Protein AF-A0A7C5NGB3-F1 (afdb_monomer_lite)

Radius of gyration: 11.55 Å; chains: 1; bounding box: 36×22×29 Å

Secondary structure (DSSP, 8-state):
-EEEEEHHHHHHHHHH--SS-SEEE---GGG----SHHHHHHHHHHHHHHHHH--S-EEEETT---SEEEES---

Sequence (75 aa):
VCFMIGGVPFNLAKEVRKDKERYTVLKDPEDYNVEGAKIKAGLNIYKAIKDATGCDEYVFDWDANFTIGFLLGLK

Foldseek 3Di:
DKEWEAALVVVQQVVQPDDPDQKGWGDQLVVDDDDDPRNVVVSVVVNVCCVVLVDPIYMYGPPDPDNGDMDPDDD

Structure (mmCIF, N/CA/C/O backbone):
data_AF-A0A7C5NGB3-F1
#
_entry.id   AF-A0A7C5NGB3-F1
#
loop_
_atom_site.group_PDB
_atom_site.id
_atom_site.type_symbol
_atom_site.label_atom_id
_atom_site.label_alt_id
_atom_site.label_comp_id
_atom_site.label_asym_id
_atom_site.label_entity_id
_atom_site.label_seq_id
_atom_site.pdbx_PDB_ins_code
_atom_site.Cartn_x
_atom_site.Cartn_y
_atom_site.Cartn_z
_atom_site.occupancy
_atom_site.B_iso_or_equiv
_atom_site.auth_seq_id
_atom_site.auth_comp_id
_atom_site.auth_asym_id
_atom_site.auth_atom_id
_atom_site.pdbx_PDB_model_num
ATOM 1 N N . VAL A 1 1 ? -13.094 -2.362 3.325 1.00 78.94 1 VAL A N 1
ATOM 2 C CA . VAL A 1 1 ? -12.180 -2.204 2.169 1.00 78.94 1 VAL A CA 1
ATOM 3 C C . VAL A 1 1 ? -11.601 -0.798 2.193 1.00 78.94 1 VAL A C 1
ATOM 5 O O . VAL A 1 1 ? -12.370 0.155 2.187 1.00 78.94 1 VAL A O 1
ATOM 8 N N . CYS A 1 2 ? -10.278 -0.669 2.267 1.00 83.94 2 CYS A N 1
ATOM 9 C CA . CYS A 1 2 ? -9.559 0.605 2.253 1.00 83.94 2 CYS A CA 1
ATOM 10 C C . CYS A 1 2 ? -8.791 0.736 0.934 1.00 83.94 2 CYS A C 1
ATOM 12 O O . CYS A 1 2 ? -8.006 -0.150 0.593 1.00 83.94 2 CYS A O 1
ATOM 14 N N . PHE A 1 3 ? -9.002 1.821 0.187 1.00 85.88 3 PHE A N 1
ATOM 15 C CA . PHE A 1 3 ? -8.236 2.046 -1.038 1.00 85.88 3 PHE A CA 1
ATOM 16 C C . PHE A 1 3 ? -6.951 2.802 -0.728 1.00 85.88 3 PHE A C 1
ATOM 18 O O . PHE A 1 3 ? -6.989 3.873 -0.128 1.00 85.88 3 PHE A O 1
ATOM 25 N N . MET A 1 4 ? -5.830 2.258 -1.181 1.00 85.00 4 MET A N 1
ATOM 26 C CA . MET A 1 4 ? -4.497 2.830 -1.060 1.00 85.00 4 MET A CA 1
ATOM 27 C C . MET A 1 4 ? -4.091 3.404 -2.415 1.00 85.00 4 MET A C 1
ATOM 29 O O . MET A 1 4 ? -4.181 2.714 -3.427 1.00 85.00 4 MET A O 1
ATOM 33 N N . ILE A 1 5 ? -3.648 4.660 -2.459 1.00 84.19 5 ILE A N 1
ATOM 34 C CA . ILE A 1 5 ? -3.357 5.347 -3.722 1.00 84.19 5 ILE A CA 1
ATOM 35 C C . ILE A 1 5 ? -1.977 6.004 -3.659 1.00 84.19 5 ILE A C 1
ATOM 37 O O . ILE A 1 5 ? -1.625 6.669 -2.681 1.00 84.19 5 ILE A O 1
ATOM 41 N N . GLY A 1 6 ? -1.207 5.841 -4.737 1.00 81.31 6 GLY A N 1
ATOM 42 C CA . GLY A 1 6 ? 0.101 6.467 -4.917 1.00 81.31 6 GLY A CA 1
ATOM 43 C C . GLY A 1 6 ? 1.180 5.994 -3.933 1.00 81.31 6 GLY A C 1
ATOM 44 O O . GLY A 1 6 ? 1.013 5.031 -3.187 1.00 81.31 6 GLY A O 1
ATOM 45 N N . GLY A 1 7 ? 2.330 6.672 -3.948 1.00 84.44 7 GLY A N 1
ATOM 46 C CA . GLY A 1 7 ? 3.403 6.489 -2.964 1.00 84.44 7 GLY A CA 1
ATOM 47 C C . GLY A 1 7 ? 3.987 5.071 -2.853 1.00 84.44 7 GLY A C 1
ATOM 48 O O . GLY A 1 7 ? 4.292 4.417 -3.845 1.00 84.44 7 GLY A O 1
ATOM 49 N N . VAL A 1 8 ? 4.219 4.619 -1.617 1.00 87.25 8 VAL A N 1
ATOM 50 C CA . VAL A 1 8 ? 4.746 3.273 -1.325 1.00 87.25 8 VAL A CA 1
ATOM 51 C C . VAL A 1 8 ? 3.761 2.149 -1.680 1.00 87.25 8 VAL A C 1
ATOM 53 O O . VAL A 1 8 ? 4.235 1.159 -2.235 1.00 87.25 8 VAL A O 1
ATOM 56 N N . PRO A 1 9 ? 2.432 2.287 -1.482 1.00 87.50 9 PRO A N 1
ATOM 57 C CA . PRO A 1 9 ? 1.458 1.315 -1.979 1.00 87.50 9 PRO A CA 1
ATOM 58 C C . PRO A 1 9 ? 1.620 0.941 -3.457 1.00 87.50 9 PRO A C 1
ATOM 60 O O . PRO A 1 9 ? 1.460 -0.226 -3.786 1.00 87.50 9 PRO A O 1
ATOM 63 N N . PHE A 1 10 ? 2.030 1.871 -4.329 1.00 88.31 10 PHE A N 1
ATOM 64 C CA . PHE A 1 10 ? 2.338 1.560 -5.735 1.00 88.31 10 PHE A CA 1
ATOM 65 C C . PHE A 1 10 ? 3.461 0.521 -5.875 1.00 88.31 10 PHE A C 1
ATOM 67 O O . PHE A 1 10 ? 3.361 -0.413 -6.669 1.00 88.31 10 PHE A O 1
ATOM 74 N N . ASN A 1 11 ? 4.532 0.666 -5.090 1.00 88.06 11 ASN A N 1
ATOM 75 C CA . ASN A 1 11 ? 5.652 -0.274 -5.113 1.00 88.06 11 ASN A CA 1
ATOM 76 C C . ASN A 1 11 ? 5.229 -1.645 -4.569 1.00 88.06 11 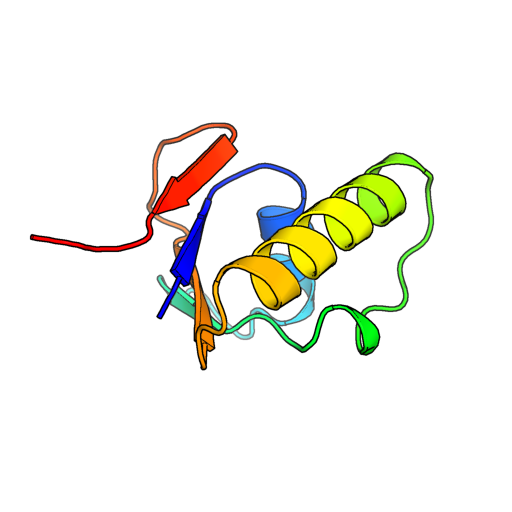ASN A C 1
ATOM 78 O O . ASN A 1 11 ? 5.574 -2.660 -5.166 1.00 88.06 11 ASN A O 1
ATOM 82 N N . LEU A 1 12 ? 4.453 -1.660 -3.479 1.00 89.00 12 LEU A N 1
ATOM 83 C CA . LEU A 1 12 ? 3.933 -2.888 -2.865 1.00 89.00 12 LEU A CA 1
ATOM 84 C C . LEU A 1 12 ? 2.954 -3.616 -3.797 1.00 89.00 12 LEU A C 1
ATOM 86 O O . LEU A 1 12 ? 3.015 -4.835 -3.937 1.00 89.00 12 LEU A O 1
ATOM 90 N N . ALA A 1 13 ? 2.081 -2.867 -4.476 1.00 89.25 13 ALA A N 1
ATOM 91 C CA . ALA A 1 13 ? 1.149 -3.399 -5.461 1.00 89.25 13 ALA A CA 1
ATOM 92 C C . ALA A 1 13 ? 1.893 -3.999 -6.654 1.00 89.25 13 ALA A C 1
ATOM 94 O O . ALA A 1 13 ? 1.532 -5.073 -7.118 1.00 89.25 13 ALA A O 1
ATOM 95 N N . LYS A 1 14 ? 2.962 -3.348 -7.133 1.00 88.38 14 LYS A N 1
ATOM 96 C CA . LYS A 1 14 ? 3.763 -3.835 -8.265 1.00 88.38 14 LYS A CA 1
ATOM 97 C C . LYS A 1 14 ? 4.389 -5.208 -8.010 1.00 88.38 14 LYS A C 1
ATOM 99 O O . LYS A 1 14 ? 4.538 -5.973 -8.954 1.00 88.38 14 LYS A O 1
ATOM 104 N N . GLU A 1 15 ? 4.744 -5.514 -6.765 1.00 86.31 15 GLU A N 1
ATOM 105 C CA . GLU A 1 15 ? 5.352 -6.796 -6.390 1.00 86.31 15 GLU A CA 1
ATOM 106 C C . GLU A 1 15 ? 4.363 -7.970 -6.456 1.00 86.31 15 GLU A C 1
ATOM 108 O O . GLU A 1 15 ? 4.754 -9.116 -6.666 1.00 86.31 15 GLU A O 1
ATOM 113 N N . VAL A 1 16 ? 3.071 -7.685 -6.287 1.00 86.75 16 VAL A N 1
ATOM 114 C CA . VAL A 1 16 ? 2.005 -8.698 -6.263 1.00 86.75 16 VAL A CA 1
ATOM 115 C C . VAL A 1 16 ? 1.094 -8.641 -7.488 1.00 86.75 16 VAL A C 1
ATOM 117 O O . VAL A 1 16 ? 0.257 -9.528 -7.661 1.00 86.75 16 VAL A O 1
ATOM 120 N N . ARG A 1 17 ? 1.261 -7.621 -8.339 1.00 89.12 17 ARG A N 1
ATOM 121 C CA . ARG A 1 17 ? 0.506 -7.444 -9.579 1.00 89.12 17 ARG A CA 1
ATOM 122 C C . ARG A 1 17 ? 0.793 -8.608 -10.517 1.00 89.12 17 ARG A C 1
ATOM 124 O O . ARG A 1 17 ? 1.955 -8.892 -10.809 1.00 89.12 17 ARG A O 1
ATOM 131 N N . LYS A 1 18 ? -0.261 -9.264 -10.997 1.00 81.00 18 LYS A N 1
ATOM 132 C CA . LYS A 1 18 ? -0.118 -10.417 -11.898 1.00 81.00 18 LYS A CA 1
ATOM 133 C C . LYS A 1 18 ? -0.214 -10.007 -13.361 1.00 81.00 18 LYS A C 1
ATOM 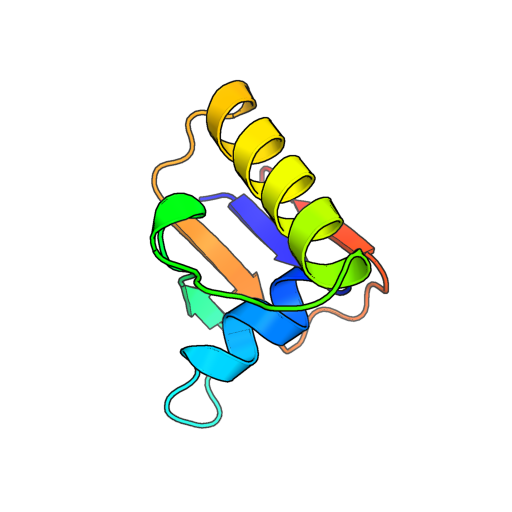135 O O . LYS A 1 18 ? 0.580 -10.482 -14.163 1.00 81.00 18 LYS A O 1
ATOM 140 N N . ASP A 1 19 ? -1.115 -9.082 -13.684 1.00 85.00 19 ASP A N 1
ATOM 141 C CA . ASP A 1 19 ? -1.426 -8.678 -15.052 1.00 85.00 19 ASP A CA 1
ATOM 142 C C . ASP A 1 19 ? -1.625 -7.149 -15.140 1.00 85.00 19 ASP A C 1
ATOM 144 O O . ASP A 1 19 ? -0.946 -6.358 -14.481 1.00 85.00 19 ASP A O 1
ATOM 148 N N . LYS A 1 20 ? -2.537 -6.696 -16.008 1.00 83.44 20 LYS A N 1
ATOM 149 C CA . LYS A 1 20 ? -2.961 -5.295 -16.141 1.00 83.44 20 LYS A CA 1
ATOM 150 C C . LYS A 1 20 ? -4.299 -5.048 -15.443 1.00 83.44 20 LYS A C 1
ATOM 152 O O . LYS A 1 20 ? -5.167 -4.372 -15.988 1.00 83.44 20 LYS A O 1
ATOM 157 N N . GLU A 1 21 ? -4.482 -5.600 -14.248 1.00 86.44 21 GLU A N 1
ATOM 158 C CA . GLU A 1 21 ? -5.677 -5.351 -13.448 1.00 86.44 21 GLU A CA 1
ATOM 159 C C . GLU A 1 21 ? -5.738 -3.901 -12.944 1.00 86.44 21 GLU A C 1
ATOM 161 O O . GLU A 1 21 ? -4.702 -3.269 -12.715 1.00 86.44 21 GLU A O 1
ATOM 166 N N . ARG A 1 22 ? -6.959 -3.375 -12.780 1.00 87.19 22 ARG A N 1
ATOM 167 C CA . ARG A 1 22 ? -7.208 -2.045 -12.205 1.00 87.19 22 ARG A CA 1
ATOM 168 C C . ARG A 1 22 ? -7.047 -2.027 -10.686 1.00 87.19 22 ARG A C 1
ATOM 170 O O . ARG A 1 22 ? -6.559 -1.047 -10.140 1.00 87.19 22 ARG A O 1
ATOM 177 N N . TYR A 1 23 ? -7.426 -3.110 -10.015 1.00 89.62 23 TYR A N 1
ATOM 178 C CA . TYR A 1 23 ? -7.380 -3.225 -8.561 1.00 89.62 23 TYR A CA 1
ATOM 179 C C . TYR A 1 23 ? -6.468 -4.370 -8.152 1.00 89.62 23 TYR A C 1
ATOM 181 O O . TYR A 1 23 ? -6.644 -5.491 -8.624 1.00 89.62 23 TYR A O 1
ATOM 189 N N . THR A 1 24 ? -5.537 -4.105 -7.242 1.00 91.81 24 THR A N 1
ATOM 190 C CA . THR A 1 24 ? -4.650 -5.123 -6.676 1.00 91.81 24 THR A CA 1
ATOM 191 C C . THR A 1 24 ? -4.821 -5.152 -5.164 1.00 91.81 24 THR A C 1
ATOM 193 O O . THR A 1 24 ? -4.626 -4.137 -4.499 1.00 91.81 24 THR A O 1
ATOM 196 N N . VAL A 1 25 ? -5.175 -6.313 -4.613 1.00 91.25 25 VAL A N 1
ATOM 197 C CA . VAL A 1 25 ? -5.231 -6.504 -3.158 1.00 91.25 25 VAL A CA 1
ATOM 198 C C . VAL A 1 25 ? -3.802 -6.604 -2.629 1.00 91.25 25 VAL A C 1
ATOM 200 O O . VAL A 1 25 ? -3.006 -7.412 -3.114 1.00 91.25 25 VAL A O 1
ATOM 203 N N . LEU A 1 26 ? -3.466 -5.748 -1.668 1.00 90.75 26 LEU A N 1
ATOM 204 C CA . LEU A 1 26 ? -2.167 -5.761 -1.005 1.00 90.75 26 LEU A CA 1
ATOM 205 C C . LEU A 1 26 ? -2.108 -6.908 0.010 1.00 90.75 26 LEU A C 1
ATOM 207 O O . LEU A 1 26 ? -3.117 -7.270 0.613 1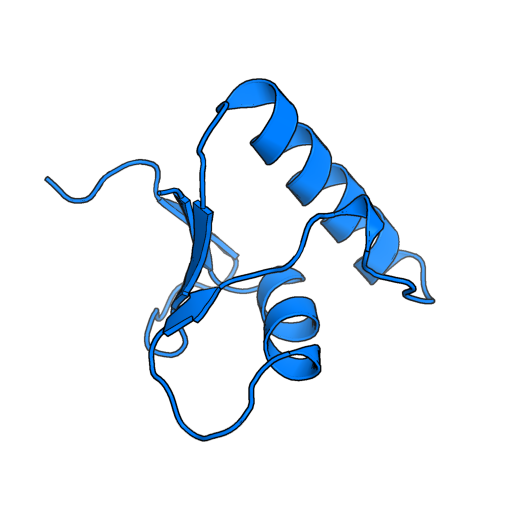.00 90.75 26 LEU A O 1
ATOM 211 N N . LYS A 1 27 ? -0.911 -7.461 0.219 1.00 90.81 27 LYS A N 1
ATOM 212 C CA . LYS A 1 27 ? -0.662 -8.432 1.293 1.00 90.81 27 LYS A CA 1
ATOM 213 C C . LYS A 1 27 ? -0.704 -7.751 2.662 1.00 90.81 27 LYS A C 1
ATOM 215 O O . LYS A 1 27 ? -0.805 -6.520 2.768 1.00 90.81 27 LYS A O 1
ATOM 220 N N . ASP A 1 28 ? -0.585 -8.560 3.708 1.00 89.31 28 ASP A N 1
ATOM 221 C CA . ASP A 1 28 ? -0.321 -8.055 5.046 1.00 89.31 28 ASP A CA 1
ATOM 222 C C . ASP A 1 28 ? 0.955 -7.191 5.042 1.00 89.31 28 ASP A C 1
ATOM 224 O O . ASP A 1 28 ? 1.933 -7.571 4.390 1.00 89.31 28 ASP A O 1
ATOM 228 N N . PRO A 1 29 ? 0.985 -6.036 5.737 1.00 88.06 29 PRO A N 1
ATOM 229 C CA . PRO A 1 29 ? 2.215 -5.271 5.926 1.00 88.06 29 PRO A CA 1
ATOM 230 C C . PRO A 1 29 ? 3.416 -6.125 6.367 1.00 88.06 29 PRO A C 1
ATOM 232 O O . PRO A 1 29 ? 4.543 -5.811 5.988 1.00 88.06 29 PRO A O 1
ATOM 235 N N . GLU A 1 30 ? 3.189 -7.185 7.148 1.00 88.12 30 GLU A N 1
ATOM 236 C CA . GLU A 1 30 ? 4.244 -8.063 7.672 1.00 88.12 30 GLU A CA 1
ATOM 237 C C . GLU A 1 30 ? 4.788 -9.065 6.639 1.00 88.12 30 GLU A C 1
ATOM 239 O O . GLU A 1 30 ? 5.915 -9.538 6.782 1.00 88.12 30 GLU A O 1
ATOM 244 N N . ASP A 1 31 ? 4.048 -9.327 5.557 1.00 89.44 31 ASP A N 1
ATOM 245 C CA . ASP A 1 31 ? 4.452 -10.248 4.483 1.00 89.44 31 ASP A CA 1
ATOM 246 C C . ASP A 1 31 ? 5.388 -9.601 3.446 1.00 89.44 31 ASP A C 1
ATOM 248 O O . ASP A 1 31 ? 5.867 -10.264 2.518 1.00 89.44 31 ASP A O 1
ATOM 252 N N . TYR A 1 32 ? 5.633 -8.294 3.560 1.00 87.31 32 TYR A N 1
ATOM 253 C CA . TYR A 1 32 ? 6.487 -7.541 2.648 1.00 87.31 32 TYR A CA 1
ATOM 254 C C . TYR A 1 32 ? 7.921 -7.449 3.178 1.00 87.31 32 TYR A C 1
ATOM 256 O O . TYR A 1 32 ? 8.226 -6.677 4.088 1.00 87.31 32 TYR A O 1
ATOM 264 N N . ASN A 1 33 ? 8.839 -8.175 2.538 1.00 80.88 33 ASN A N 1
ATOM 265 C CA . ASN A 1 33 ? 10.275 -8.037 2.777 1.00 80.88 33 ASN A CA 1
ATOM 266 C C . ASN A 1 33 ? 10.879 -7.025 1.804 1.00 80.88 33 ASN A C 1
ATOM 268 O O . ASN A 1 33 ? 11.216 -7.351 0.670 1.00 80.88 33 ASN A O 1
ATOM 272 N N . VAL A 1 34 ? 11.023 -5.782 2.262 1.00 79.06 34 VAL A N 1
ATOM 273 C CA . VAL A 1 34 ? 11.500 -4.669 1.431 1.00 79.06 34 VAL A CA 1
ATOM 274 C C . VAL A 1 34 ? 12.732 -3.988 2.019 1.00 79.06 34 VAL A C 1
ATOM 276 O O . VAL A 1 34 ? 12.854 -3.759 3.228 1.00 79.06 34 VAL A O 1
ATOM 279 N N . GLU A 1 35 ? 13.643 -3.603 1.131 1.00 82.38 35 GLU A N 1
ATOM 280 C CA . GLU A 1 35 ? 14.859 -2.873 1.475 1.00 82.38 35 GLU A CA 1
ATOM 281 C C . GLU A 1 35 ? 14.711 -1.362 1.234 1.00 82.38 35 GLU A C 1
ATOM 283 O O . GLU A 1 35 ? 13.922 -0.894 0.411 1.00 82.38 35 GLU A O 1
ATOM 288 N N . GLY A 1 36 ? 15.495 -0.571 1.972 1.00 86.06 36 GLY A N 1
ATOM 289 C CA . GLY A 1 36 ? 15.533 0.887 1.845 1.00 86.06 36 GLY A CA 1
ATOM 290 C C . GLY A 1 36 ? 14.594 1.647 2.793 1.00 86.06 36 GLY A C 1
ATOM 291 O O . GLY A 1 36 ? 13.454 1.264 3.057 1.00 86.06 36 GLY A O 1
ATOM 292 N N . ALA A 1 37 ? 15.083 2.783 3.302 1.00 89.06 37 ALA A N 1
ATOM 293 C CA . ALA A 1 37 ? 14.400 3.574 4.331 1.00 89.06 37 ALA A CA 1
ATOM 294 C C . ALA A 1 37 ? 13.013 4.083 3.895 1.00 89.06 37 ALA A C 1
ATOM 296 O O . ALA A 1 37 ? 12.084 4.113 4.698 1.00 89.06 37 ALA A O 1
ATOM 297 N N . LYS A 1 38 ? 12.850 4.434 2.612 1.00 86.06 38 LYS A N 1
ATOM 298 C CA . LYS A 1 38 ? 11.586 4.953 2.067 1.00 86.06 38 LYS A CA 1
ATOM 299 C C . LYS A 1 38 ? 10.464 3.912 2.097 1.00 86.06 38 LYS A C 1
ATOM 301 O O . LYS A 1 38 ? 9.351 4.243 2.494 1.00 86.06 38 LYS A O 1
ATOM 306 N N . ILE A 1 39 ? 10.743 2.674 1.682 1.00 86.56 39 ILE A N 1
ATOM 307 C CA . ILE A 1 39 ? 9.716 1.623 1.643 1.00 86.56 39 ILE A CA 1
ATOM 308 C C . ILE A 1 39 ? 9.389 1.164 3.067 1.00 86.56 39 ILE A C 1
ATOM 310 O O . ILE A 1 39 ? 8.214 1.045 3.398 1.00 86.56 39 ILE A O 1
ATOM 314 N N . LYS A 1 40 ? 10.396 1.053 3.948 1.00 89.56 40 LYS A N 1
ATOM 315 C CA . LYS A 1 40 ? 10.184 0.784 5.382 1.00 89.56 40 LYS A CA 1
ATOM 316 C C . LYS A 1 40 ? 9.282 1.824 6.053 1.00 89.56 40 LYS A C 1
ATOM 318 O O . LYS A 1 40 ? 8.356 1.461 6.768 1.00 89.56 40 LYS A O 1
ATOM 323 N N . ALA A 1 41 ? 9.499 3.113 5.784 1.00 89.50 41 ALA A N 1
ATOM 324 C CA . ALA A 1 41 ? 8.631 4.169 6.305 1.00 89.50 41 ALA A CA 1
ATOM 325 C C . ALA A 1 41 ? 7.189 4.045 5.780 1.00 89.50 41 ALA A C 1
ATOM 327 O O . ALA A 1 41 ? 6.239 4.216 6.540 1.00 89.50 41 ALA 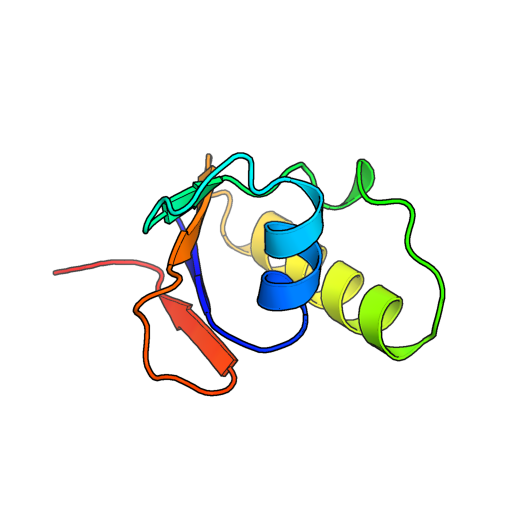A O 1
ATOM 328 N N . GLY A 1 42 ? 7.014 3.700 4.501 1.00 89.00 42 GLY A N 1
ATOM 329 C CA . GLY A 1 42 ? 5.687 3.453 3.939 1.00 89.00 42 GLY A CA 1
ATOM 330 C C . GLY A 1 42 ? 4.996 2.215 4.510 1.00 89.00 42 GLY A C 1
ATOM 331 O O . GLY A 1 42 ? 3.792 2.272 4.740 1.00 89.00 42 GLY A O 1
ATOM 332 N N . LEU A 1 43 ? 5.734 1.138 4.803 1.00 90.56 43 LEU A N 1
ATOM 333 C CA . LEU A 1 43 ? 5.195 -0.029 5.508 1.00 90.56 43 LEU A CA 1
ATOM 334 C C . LEU A 1 43 ? 4.749 0.317 6.927 1.00 90.56 43 LEU A C 1
ATOM 336 O O . LEU A 1 43 ? 3.684 -0.127 7.339 1.00 90.56 43 LEU A O 1
ATOM 340 N N . ASN A 1 44 ? 5.493 1.160 7.649 1.00 91.50 44 ASN A N 1
ATOM 341 C CA . ASN A 1 44 ? 5.066 1.631 8.969 1.00 91.50 44 ASN A CA 1
ATOM 342 C C . ASN A 1 44 ? 3.744 2.409 8.896 1.00 91.50 44 ASN A C 1
ATOM 344 O O . ASN A 1 44 ? 2.869 2.214 9.734 1.00 91.50 44 ASN A O 1
ATOM 348 N N . ILE A 1 45 ? 3.579 3.263 7.879 1.00 89.56 45 ILE A N 1
ATOM 349 C CA . ILE A 1 45 ? 2.319 3.983 7.648 1.00 89.56 45 ILE A CA 1
ATOM 350 C C . ILE A 1 45 ? 1.199 3.001 7.293 1.00 89.56 45 ILE A C 1
ATOM 352 O O . ILE A 1 45 ? 0.108 3.108 7.842 1.00 89.56 45 ILE A O 1
ATOM 356 N N . TYR A 1 46 ? 1.461 2.033 6.411 1.00 90.00 46 TYR A N 1
ATOM 357 C CA . TYR A 1 46 ? 0.474 1.019 6.042 1.00 90.00 46 TYR A CA 1
ATOM 358 C C . TYR A 1 46 ? 0.034 0.196 7.262 1.00 90.00 46 TYR A C 1
ATOM 360 O O . TYR A 1 46 ? -1.164 0.046 7.492 1.00 90.00 46 TYR A O 1
ATOM 368 N N . LYS A 1 47 ? 0.980 -0.237 8.103 1.00 90.94 47 LYS A N 1
ATOM 369 C CA . LYS A 1 47 ? 0.696 -0.920 9.368 1.00 90.94 47 LYS A CA 1
ATOM 370 C C . LYS A 1 47 ? -0.155 -0.057 10.302 1.00 90.94 47 LYS A C 1
ATOM 372 O O . LYS A 1 47 ? -1.193 -0.513 10.760 1.00 90.94 47 LYS A O 1
ATOM 377 N N . ALA A 1 48 ? 0.205 1.212 10.494 1.00 91.00 48 ALA A N 1
ATOM 378 C CA . ALA A 1 48 ? -0.569 2.129 11.330 1.00 91.00 48 ALA A CA 1
ATOM 379 C C . ALA A 1 48 ? -1.997 2.362 10.803 1.00 91.00 48 ALA A C 1
ATOM 381 O O . ALA A 1 48 ? -2.940 2.408 11.589 1.00 91.00 48 ALA A O 1
ATOM 382 N N . ILE A 1 49 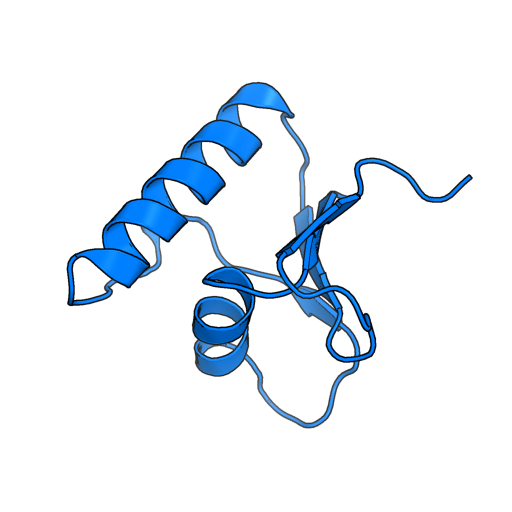? -2.179 2.480 9.482 1.00 88.19 49 ILE A N 1
ATOM 383 C CA . ILE A 1 49 ? -3.511 2.570 8.861 1.00 88.19 49 ILE A CA 1
ATOM 384 C C . ILE A 1 49 ? -4.291 1.281 9.120 1.00 88.19 49 ILE A C 1
ATOM 386 O O . ILE A 1 49 ? -5.474 1.344 9.457 1.00 88.19 49 ILE A O 1
ATOM 390 N N . LYS A 1 50 ? -3.641 0.120 8.994 1.00 88.88 50 LYS A N 1
ATOM 391 C CA . LYS A 1 50 ? -4.283 -1.165 9.245 1.00 88.88 50 LYS A CA 1
ATOM 392 C C . LYS A 1 50 ? -4.780 -1.287 10.682 1.00 88.88 50 LYS A C 1
ATOM 394 O O . LYS A 1 50 ? -5.962 -1.552 10.896 1.00 88.88 50 LYS A O 1
ATOM 399 N N . ASP A 1 51 ? -3.900 -1.002 11.632 1.00 88.88 51 ASP A N 1
ATOM 400 C CA . ASP A 1 51 ? -4.189 -1.059 13.064 1.00 88.88 51 ASP A CA 1
ATOM 401 C C . ASP A 1 51 ? -5.282 -0.055 13.469 1.00 88.88 51 ASP A C 1
ATOM 403 O O . ASP A 1 51 ? -6.124 -0.358 14.312 1.00 88.88 51 ASP A O 1
ATOM 407 N N . ALA A 1 52 ? -5.307 1.133 12.854 1.00 89.62 52 ALA A N 1
ATOM 408 C CA . ALA A 1 52 ? -6.273 2.181 13.181 1.00 89.62 52 ALA A CA 1
ATOM 409 C C . ALA A 1 52 ? -7.657 1.979 12.542 1.00 89.62 52 ALA A C 1
ATOM 411 O O . ALA A 1 52 ? -8.657 2.429 13.099 1.00 89.62 52 ALA A O 1
ATOM 412 N N . THR A 1 53 ? -7.725 1.370 11.354 1.00 88.19 53 THR A N 1
ATOM 413 C CA . THR A 1 53 ? -8.980 1.264 10.586 1.00 88.19 53 THR A CA 1
ATOM 414 C C . THR A 1 53 ? -9.697 -0.065 10.766 1.00 88.19 53 THR A C 1
ATOM 416 O O . THR A 1 53 ? -10.916 -0.103 10.614 1.00 88.19 53 THR A O 1
ATOM 419 N N . GLY A 1 54 ? -8.970 -1.153 11.040 1.00 82.56 54 GLY A N 1
ATOM 420 C CA . GLY A 1 54 ? -9.548 -2.493 11.147 1.00 82.56 54 GLY A CA 1
ATOM 421 C C . GLY A 1 54 ? -10.218 -2.995 9.860 1.00 82.56 54 GLY A C 1
ATOM 422 O O . GLY A 1 54 ? -11.087 -3.856 9.932 1.00 82.56 54 GLY A O 1
ATOM 423 N N . CYS A 1 55 ? -9.870 -2.449 8.686 1.00 85.25 55 CYS A N 1
ATOM 424 C CA . CYS A 1 55 ? -10.424 -2.921 7.415 1.00 85.25 55 CYS A CA 1
ATOM 425 C C . CYS A 1 55 ? -9.928 -4.334 7.070 1.00 85.25 55 CYS A C 1
ATOM 427 O O . CYS A 1 55 ? -8.741 -4.622 7.234 1.00 85.25 55 CYS A O 1
ATOM 429 N N . ASP A 1 56 ? -10.817 -5.153 6.497 1.00 82.81 56 ASP A N 1
ATOM 430 C CA . ASP A 1 56 ? -10.502 -6.530 6.080 1.00 82.81 56 ASP A CA 1
ATOM 431 C C . ASP A 1 56 ? -9.562 -6.592 4.866 1.00 82.81 56 ASP A C 1
ATOM 433 O O . ASP A 1 56 ? -8.705 -7.465 4.772 1.00 82.81 56 ASP A O 1
ATOM 437 N N . GLU A 1 57 ? -9.704 -5.642 3.935 1.00 87.25 57 GLU A N 1
ATOM 438 C CA . GLU A 1 57 ? -8.970 -5.627 2.667 1.00 87.25 57 GLU A CA 1
ATOM 439 C C . GLU A 1 57 ? -8.417 -4.237 2.352 1.00 87.25 57 GLU A C 1
ATOM 441 O O . GLU A 1 57 ? -9.117 -3.227 2.507 1.00 87.25 57 GLU A O 1
ATOM 446 N N . TYR A 1 58 ? -7.184 -4.208 1.841 1.00 90.19 58 TYR A N 1
ATOM 447 C CA . TYR A 1 58 ? -6.498 -3.011 1.361 1.00 90.19 58 TYR A CA 1
ATOM 448 C C . TYR A 1 58 ? -6.219 -3.158 -0.126 1.00 90.19 58 TYR A C 1
ATOM 450 O O . TYR A 1 58 ? -5.543 -4.091 -0.559 1.00 90.19 58 TYR A O 1
ATOM 458 N N . VAL A 1 59 ? -6.758 -2.237 -0.915 1.00 89.69 59 VAL A N 1
ATOM 459 C CA . VAL A 1 59 ? -6.798 -2.345 -2.372 1.00 89.69 59 VAL A CA 1
ATOM 460 C C . VAL A 1 59 ? -6.057 -1.174 -2.983 1.00 89.69 59 VAL A C 1
ATOM 462 O O . VAL A 1 59 ? -6.362 -0.022 -2.697 1.00 89.69 59 VAL A O 1
ATOM 465 N N . PHE A 1 60 ? -5.095 -1.454 -3.850 1.00 90.19 60 PHE A N 1
ATOM 466 C CA . PHE A 1 60 ? -4.455 -0.440 -4.670 1.00 90.19 60 PHE A CA 1
ATOM 467 C C . PHE A 1 60 ? -5.226 -0.251 -5.982 1.00 90.19 60 PHE A C 1
ATOM 469 O O . PHE A 1 60 ? -5.427 -1.227 -6.706 1.00 90.19 60 PHE A O 1
ATOM 476 N N . ASP A 1 61 ? -5.652 0.980 -6.287 1.00 88.62 61 ASP A N 1
ATOM 477 C CA . ASP A 1 61 ? -6.277 1.344 -7.572 1.00 88.62 61 ASP A CA 1
ATOM 478 C C . ASP A 1 61 ? -5.224 1.950 -8.512 1.00 88.62 61 ASP A C 1
ATOM 480 O O . ASP A 1 61 ? -4.671 3.018 -8.243 1.00 88.62 61 ASP A O 1
ATOM 484 N N . TRP A 1 62 ? -4.948 1.260 -9.620 1.00 85.50 62 TRP A N 1
ATOM 485 C CA . TRP A 1 62 ? -3.976 1.673 -10.634 1.00 85.50 62 TRP A CA 1
ATOM 486 C C . TRP A 1 62 ? -4.446 2.848 -11.496 1.00 85.50 62 TRP A C 1
ATOM 488 O O . TRP A 1 62 ? -3.599 3.534 -12.066 1.00 85.50 62 TRP A O 1
ATOM 498 N N . ASP A 1 63 ? -5.756 3.091 -11.575 1.00 84.50 63 ASP A N 1
ATOM 499 C CA . ASP A 1 63 ? -6.340 4.187 -12.360 1.00 84.50 63 ASP A CA 1
ATOM 500 C C . ASP A 1 63 ? -6.546 5.460 -11.518 1.00 84.50 63 ASP A C 1
ATOM 502 O O . ASP A 1 63 ? -6.988 6.496 -12.025 1.00 84.50 63 ASP A O 1
ATOM 506 N N . ALA A 1 64 ? -6.243 5.413 -10.218 1.00 79.88 64 ALA A N 1
ATOM 507 C CA . ALA A 1 64 ? -6.409 6.557 -9.338 1.00 79.88 64 ALA A CA 1
ATOM 508 C C . ALA A 1 64 ? -5.319 7.620 -9.583 1.00 79.88 64 ALA A C 1
ATOM 510 O O . ALA A 1 64 ? -4.128 7.389 -9.390 1.00 79.88 64 ALA A O 1
ATOM 511 N N . ASN A 1 65 ? -5.741 8.834 -9.951 1.00 66.06 65 ASN A N 1
ATOM 512 C CA . ASN A 1 65 ? -4.860 9.944 -10.349 1.00 66.06 65 ASN A CA 1
ATOM 513 C C . ASN A 1 65 ? -4.316 10.793 -9.178 1.00 66.06 65 ASN A C 1
ATOM 515 O O . ASN A 1 65 ? -3.977 11.962 -9.368 1.00 66.06 65 ASN A O 1
ATOM 519 N N . PHE A 1 66 ? -4.238 10.248 -7.960 1.00 65.31 66 PHE A N 1
ATOM 520 C CA . PHE A 1 66 ? -3.741 10.984 -6.790 1.00 65.31 66 PHE A CA 1
ATOM 521 C C . PHE A 1 66 ? -2.312 10.570 -6.425 1.00 65.31 66 PHE A C 1
ATOM 523 O O . PHE A 1 66 ? -1.957 9.395 -6.436 1.00 65.31 66 PHE A O 1
ATOM 530 N N . THR A 1 67 ? -1.475 11.546 -6.070 1.00 57.69 67 THR A N 1
ATOM 531 C CA . THR A 1 67 ? -0.042 11.328 -5.815 1.00 57.69 67 THR A CA 1
ATOM 532 C C . THR A 1 67 ? 0.229 10.545 -4.520 1.00 57.69 67 THR A C 1
ATOM 534 O O . THR A 1 67 ? 1.216 9.813 -4.456 1.00 57.69 67 THR A O 1
ATOM 537 N N . ILE A 1 68 ? -0.636 10.693 -3.504 1.00 63.62 68 ILE A N 1
ATOM 538 C CA . ILE A 1 68 ? -0.687 9.938 -2.236 1.00 63.62 68 ILE A CA 1
ATOM 539 C C . ILE A 1 68 ? -2.087 10.119 -1.619 1.00 63.62 68 ILE A C 1
ATOM 541 O O . ILE A 1 68 ? -2.602 11.237 -1.605 1.00 63.62 68 ILE A O 1
ATOM 545 N N . GLY A 1 69 ? -2.695 9.056 -1.086 1.00 64.88 69 GLY A N 1
ATOM 546 C CA . GLY A 1 69 ? -3.957 9.144 -0.341 1.00 64.88 69 GLY A CA 1
ATOM 547 C C . GLY A 1 69 ? -4.508 7.783 0.089 1.00 64.88 69 GLY A C 1
ATOM 548 O O . GLY A 1 69 ? -4.073 6.747 -0.415 1.00 64.88 69 GLY A O 1
ATOM 549 N N . PHE A 1 70 ? -5.467 7.785 1.017 1.00 65.44 70 PHE A N 1
ATOM 550 C CA . PHE A 1 70 ? -6.273 6.610 1.356 1.00 65.44 70 PHE A CA 1
ATOM 551 C C . PHE A 1 70 ? -7.760 6.985 1.369 1.00 65.44 70 PHE A C 1
ATOM 553 O O . PHE A 1 70 ? -8.122 8.062 1.847 1.00 65.44 70 PHE A O 1
ATOM 560 N N . LEU A 1 71 ? -8.620 6.123 0.822 1.00 68.38 71 LEU A N 1
ATOM 561 C CA . LEU A 1 71 ? -10.070 6.330 0.780 1.00 68.38 71 LEU A CA 1
ATOM 562 C C . LEU A 1 71 ? -10.755 5.286 1.669 1.00 68.38 71 LEU A C 1
ATOM 564 O O . LEU A 1 71 ? -10.715 4.090 1.376 1.00 68.38 71 LEU A O 1
ATOM 568 N N . LEU A 1 72 ? -11.397 5.753 2.743 1.00 67.88 72 LEU A N 1
ATOM 569 C CA . LEU A 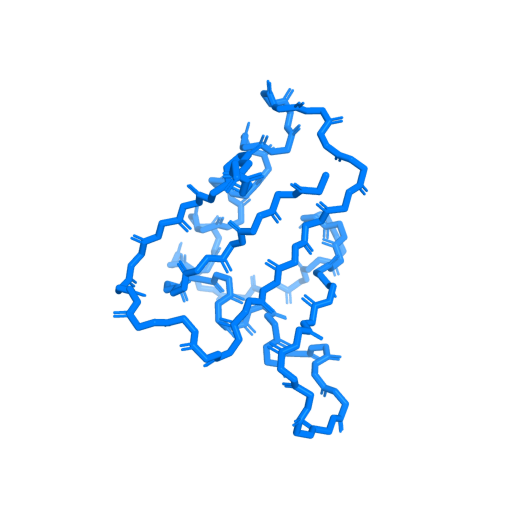1 72 ? -12.128 4.912 3.704 1.00 67.88 72 LEU A CA 1
ATOM 570 C C . LEU A 1 72 ? -13.576 4.610 3.285 1.00 67.88 72 LEU A C 1
ATOM 572 O O . LEU A 1 72 ? -14.273 3.871 3.973 1.00 67.88 72 LEU A O 1
ATOM 576 N N . GLY A 1 73 ? -14.047 5.174 2.171 1.00 61.34 73 GLY A N 1
ATOM 577 C CA . GLY A 1 73 ? -15.378 4.893 1.648 1.00 61.34 73 GLY A CA 1
ATOM 578 C C . GLY A 1 73 ? -15.656 5.606 0.330 1.00 61.34 73 GLY A C 1
ATOM 579 O O . GLY A 1 73 ? -15.348 6.786 0.173 1.00 61.34 73 GLY A O 1
ATOM 580 N N . LEU A 1 74 ? -16.262 4.876 -0.603 1.00 58.22 74 LEU A N 1
ATOM 581 C CA . LEU A 1 74 ? -16.994 5.444 -1.730 1.00 58.22 74 LEU A CA 1
ATOM 582 C C . LEU A 1 74 ? -18.431 5.638 -1.237 1.00 58.22 74 LEU A C 1
ATOM 584 O O . LEU A 1 74 ? -19.076 4.660 -0.860 1.00 58.22 74 LEU A O 1
ATOM 588 N N . LYS A 1 75 ? -18.896 6.885 -1.157 1.00 49.53 75 LYS A N 1
ATOM 589 C CA . LYS A 1 75 ? -20.336 7.150 -1.065 1.00 49.53 75 LYS A CA 1
ATOM 590 C C . LYS A 1 75 ? -20.955 7.037 -2.446 1.00 49.53 75 LYS A C 1
ATOM 592 O O . LYS A 1 75 ? -20.303 7.522 -3.397 1.00 49.53 75 LYS A O 1
#

pLDDT: mean 83.51, std 9.39, range [49.53, 91.81]